Protein AF-A0A4Q5QZR1-F1 (afdb_monomer_lite)

pLDDT: mean 80.24, std 12.36, range [42.41, 93.25]

Structure (mmCIF, N/CA/C/O backbone):
data_AF-A0A4Q5QZR1-F1
#
_entry.id   AF-A0A4Q5QZR1-F1
#
loop_
_atom_site.group_PDB
_atom_site.id
_atom_site.type_symbol
_atom_site.label_atom_id
_atom_site.label_alt_id
_atom_site.label_comp_id
_atom_site.label_asym_id
_atom_site.label_entity_id
_atom_site.label_seq_id
_atom_site.pdbx_PDB_ins_code
_atom_site.Cartn_x
_atom_site.Cartn_y
_atom_site.Cartn_z
_atom_site.occupancy
_atom_site.B_iso_or_equiv
_atom_site.auth_seq_id
_atom_site.auth_comp_id
_atom_site.auth_asym_id
_atom_site.auth_atom_id
_atom_site.pdbx_PDB_model_num
ATOM 1 N N . MET A 1 1 ? -17.712 0.138 30.556 1.00 42.41 1 MET A N 1
ATOM 2 C CA . MET A 1 1 ? -16.457 -0.064 29.802 1.00 42.41 1 MET A CA 1
ATOM 3 C C . MET A 1 1 ? -16.630 0.638 28.466 1.00 42.41 1 MET A C 1
ATOM 5 O O . MET A 1 1 ? -17.571 0.303 27.764 1.00 42.41 1 MET A O 1
ATOM 9 N N . SER A 1 2 ? -15.830 1.665 28.172 1.00 52.34 2 SER A N 1
ATOM 10 C CA . SER A 1 2 ? -15.819 2.287 26.840 1.00 52.34 2 SER A CA 1
ATOM 11 C C . SER A 1 2 ? -15.041 1.363 25.914 1.00 52.34 2 SER A C 1
ATOM 13 O O . SER A 1 2 ? -13.935 0.964 26.278 1.00 52.34 2 SER A O 1
ATOM 15 N N . SER A 1 3 ? -15.596 1.013 24.754 1.00 55.72 3 SER A N 1
ATOM 16 C CA . SER A 1 3 ? -14.823 0.323 23.720 1.00 55.72 3 SER A CA 1
ATOM 17 C C . SER A 1 3 ? -13.576 1.146 23.377 1.00 55.72 3 SER A C 1
ATOM 19 O O . SER A 1 3 ? -13.647 2.383 23.406 1.00 55.72 3 SER A O 1
ATOM 21 N N . PRO A 1 4 ? -12.435 0.498 23.082 1.00 57.03 4 PRO A N 1
ATOM 22 C CA . PRO A 1 4 ? -11.274 1.205 22.567 1.00 57.03 4 PRO A CA 1
ATOM 23 C C . PRO A 1 4 ? -11.666 1.964 21.289 1.00 57.03 4 PRO A C 1
ATOM 25 O O . PRO A 1 4 ? -12.549 1.506 20.555 1.00 57.03 4 PRO A O 1
ATOM 28 N N . PRO A 1 5 ? -11.058 3.132 21.025 1.00 59.53 5 PRO A N 1
ATOM 29 C CA . PRO A 1 5 ? -11.317 3.869 19.797 1.00 59.53 5 PRO A CA 1
ATOM 30 C C . PRO A 1 5 ? -11.033 2.960 18.597 1.00 59.53 5 PRO A C 1
ATOM 32 O O . PRO A 1 5 ? -9.945 2.398 18.476 1.00 59.53 5 PRO A O 1
ATOM 35 N N . ALA A 1 6 ? -12.028 2.790 17.726 1.00 63.06 6 ALA A N 1
ATOM 36 C CA . ALA A 1 6 ? -11.863 2.056 16.483 1.00 63.06 6 ALA A CA 1
ATOM 37 C C . ALA A 1 6 ? -10.957 2.879 15.557 1.00 63.06 6 ALA A C 1
ATOM 39 O O . ALA A 1 6 ? -11.384 3.870 14.960 1.00 63.06 6 ALA A O 1
ATOM 40 N N . TYR A 1 7 ? -9.682 2.503 15.477 1.00 64.06 7 TYR A N 1
ATOM 41 C CA . TYR A 1 7 ? -8.745 3.095 14.532 1.00 64.06 7 TYR A CA 1
ATOM 42 C C . TYR A 1 7 ? -9.074 2.570 13.134 1.00 64.06 7 TYR A C 1
ATOM 44 O O . TYR A 1 7 ? -8.750 1.433 12.802 1.00 64.06 7 TYR A O 1
ATOM 52 N N . ARG A 1 8 ? -9.740 3.389 12.312 1.00 73.69 8 ARG A N 1
ATOM 53 C CA . ARG A 1 8 ? -9.912 3.084 10.887 1.00 73.69 8 ARG A CA 1
ATOM 54 C C . ARG A 1 8 ? -8.622 3.416 10.158 1.00 73.69 8 ARG A C 1
ATOM 56 O O . ARG A 1 8 ? -8.206 4.575 10.155 1.00 73.69 8 ARG A O 1
ATOM 63 N N . PHE A 1 9 ? -8.007 2.405 9.566 1.00 80.19 9 PHE A N 1
ATOM 64 C CA . PHE A 1 9 ? -6.875 2.581 8.672 1.00 80.19 9 PHE A CA 1
ATOM 65 C C . PHE A 1 9 ? -7.374 2.723 7.233 1.00 80.19 9 PHE A C 1
ATOM 67 O O . PHE A 1 9 ? -8.336 2.072 6.836 1.00 80.19 9 PHE A O 1
ATOM 74 N N . GLU A 1 10 ? -6.739 3.610 6.477 1.00 84.50 10 GLU A N 1
ATOM 75 C CA . GLU A 1 10 ? -6.922 3.756 5.037 1.00 84.50 10 GLU A CA 1
ATOM 76 C C . GLU A 1 10 ? -5.617 3.334 4.357 1.00 84.50 10 GLU A C 1
ATOM 78 O O . GLU A 1 10 ? -4.527 3.786 4.735 1.00 84.50 10 GLU A O 1
ATOM 83 N N . HIS A 1 11 ? -5.735 2.455 3.362 1.00 87.69 11 HIS A N 1
ATOM 84 C CA . HIS A 1 11 ? -4.607 1.931 2.605 1.00 87.69 11 HIS A CA 1
ATOM 85 C C . HIS A 1 11 ? -4.764 2.315 1.138 1.00 87.69 11 HIS A C 1
ATOM 87 O O . HIS A 1 11 ? -5.826 2.136 0.544 1.00 87.69 11 HIS A O 1
ATOM 93 N N . SER A 1 12 ? -3.709 2.867 0.546 1.00 88.06 12 SER A N 1
ATOM 94 C CA . SER A 1 12 ? -3.724 3.281 -0.857 1.00 88.06 12 SER A CA 1
ATOM 95 C C . SER A 1 12 ? -2.446 2.882 -1.569 1.00 88.06 12 SER A C 1
ATOM 97 O O . SER A 1 12 ? -1.385 2.729 -0.960 1.00 88.06 12 SER A O 1
ATOM 99 N N . LEU A 1 13 ? -2.582 2.704 -2.878 1.00 91.50 13 LEU A N 1
ATOM 100 C CA . LEU A 1 13 ? -1.496 2.355 -3.770 1.00 91.50 13 LEU A CA 1
ATOM 101 C C . LEU A 1 13 ? -1.060 3.603 -4.535 1.00 91.50 13 LEU A C 1
ATOM 103 O O . LEU A 1 13 ? -1.888 4.280 -5.145 1.00 91.50 13 LEU A O 1
ATOM 107 N N . GLN A 1 14 ? 0.235 3.891 -4.509 1.00 89.69 14 GLN A N 1
ATOM 108 C CA . GLN A 1 14 ? 0.850 4.907 -5.354 1.00 89.69 14 GLN A CA 1
ATOM 109 C C . GLN A 1 14 ? 1.856 4.252 -6.292 1.00 89.69 14 GLN A C 1
ATOM 111 O O . GLN A 1 14 ? 2.526 3.283 -5.931 1.00 89.69 14 GLN A O 1
ATOM 116 N N . HIS A 1 15 ? 1.952 4.791 -7.499 1.00 88.62 15 HIS A N 1
ATOM 117 C CA . HIS A 1 15 ? 2.842 4.312 -8.546 1.00 88.62 15 HIS A CA 1
ATOM 118 C C . HIS A 1 15 ? 3.692 5.475 -9.045 1.00 88.62 15 HIS A C 1
ATOM 120 O O . HIS A 1 15 ? 3.181 6.567 -9.298 1.00 88.62 15 HIS A O 1
ATOM 126 N N . TYR A 1 16 ? 4.993 5.224 -9.147 1.00 84.50 16 TYR A N 1
ATOM 127 C CA . TYR A 1 16 ? 5.976 6.155 -9.679 1.00 84.50 16 TYR A CA 1
ATOM 128 C C . TYR A 1 16 ? 6.854 5.415 -10.683 1.00 84.50 16 TYR A C 1
ATOM 130 O O . TYR A 1 16 ? 7.580 4.497 -10.306 1.00 84.50 16 TYR A O 1
ATOM 138 N N . GLY A 1 17 ? 6.802 5.822 -11.948 1.00 79.12 17 GLY A N 1
ATOM 139 C CA . GLY A 1 17 ? 7.609 5.231 -13.012 1.00 79.12 17 GLY A CA 1
ATOM 140 C C . GLY A 1 17 ? 6.978 5.402 -14.390 1.00 79.12 17 GLY A C 1
ATOM 141 O O . GLY A 1 17 ? 5.838 5.851 -14.508 1.00 79.12 17 GLY A O 1
ATOM 142 N N . ASP A 1 18 ? 7.762 5.074 -15.414 1.00 71.75 18 ASP A N 1
ATOM 143 C CA . ASP A 1 18 ? 7.356 5.022 -16.821 1.00 71.75 18 ASP A CA 1
ATO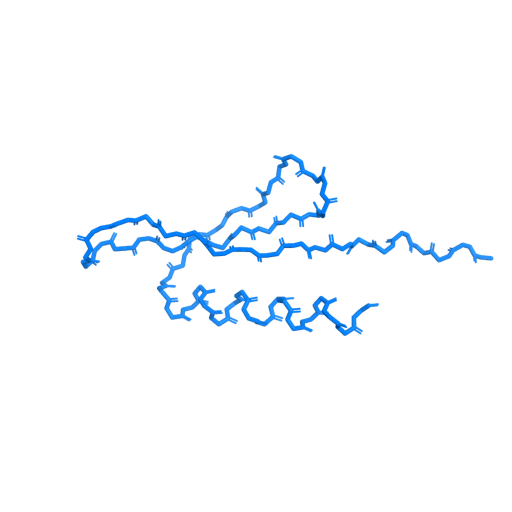M 144 C C . ASP A 1 18 ? 7.997 3.778 -17.466 1.00 71.75 18 ASP A C 1
ATOM 146 O O . ASP A 1 18 ? 9.014 3.862 -18.158 1.00 71.75 18 ASP A O 1
ATOM 150 N N . GLY A 1 19 ? 7.479 2.588 -17.130 1.00 71.00 19 GLY A N 1
ATOM 151 C CA . GLY A 1 19 ? 7.885 1.311 -17.733 1.00 71.00 19 GLY A CA 1
ATOM 152 C C . GLY A 1 19 ? 8.545 0.327 -16.758 1.00 71.00 19 GLY A C 1
ATOM 153 O O . GLY A 1 19 ? 8.057 0.088 -15.661 1.00 71.00 19 GLY A O 1
ATOM 154 N N . ASP A 1 20 ? 9.664 -0.286 -17.150 1.00 67.12 20 ASP A N 1
ATOM 155 C CA . ASP A 1 20 ? 10.257 -1.431 -16.427 1.00 67.12 20 ASP A CA 1
ATOM 156 C C . ASP A 1 20 ? 10.865 -1.092 -15.044 1.00 67.12 20 ASP A C 1
ATOM 158 O O . ASP A 1 20 ? 11.261 -1.989 -14.300 1.00 67.12 20 ASP A O 1
ATOM 162 N N . LEU A 1 21 ? 10.943 0.194 -14.681 1.00 67.44 21 LEU A N 1
ATOM 163 C CA . LEU A 1 21 ? 11.446 0.689 -13.388 1.00 67.44 21 LEU A CA 1
ATOM 164 C C . LEU A 1 21 ? 10.328 1.277 -12.511 1.00 67.44 21 LEU A C 1
ATOM 166 O O . LEU A 1 21 ? 10.546 2.225 -11.756 1.00 67.44 21 LEU A O 1
ATOM 170 N N . ASP A 1 22 ? 9.127 0.715 -12.615 1.00 81.50 22 ASP A N 1
ATOM 171 C CA . ASP A 1 22 ? 7.980 1.113 -11.809 1.00 81.50 22 ASP A CA 1
ATOM 172 C C . ASP A 1 22 ? 8.171 0.782 -10.321 1.00 81.50 22 ASP A C 1
ATOM 174 O O . ASP A 1 22 ? 8.326 -0.376 -9.924 1.00 81.50 22 ASP A O 1
ATOM 178 N N . ILE A 1 23 ? 8.083 1.806 -9.472 1.00 84.25 23 ILE A N 1
ATOM 179 C CA . ILE A 1 23 ? 8.037 1.662 -8.018 1.00 84.25 23 ILE A CA 1
ATOM 180 C C . ILE A 1 23 ? 6.581 1.736 -7.572 1.00 84.25 23 ILE A C 1
ATOM 182 O O . ILE A 1 23 ? 5.872 2.706 -7.853 1.00 84.25 23 ILE A O 1
ATOM 186 N N . TRP A 1 24 ? 6.154 0.725 -6.817 1.00 89.94 24 TRP A N 1
ATOM 187 C CA . TRP A 1 24 ? 4.831 0.674 -6.210 1.00 89.94 24 TRP A CA 1
ATOM 188 C C . TRP A 1 24 ? 4.953 0.882 -4.708 1.00 89.94 24 TRP A C 1
ATOM 190 O O . TRP A 1 24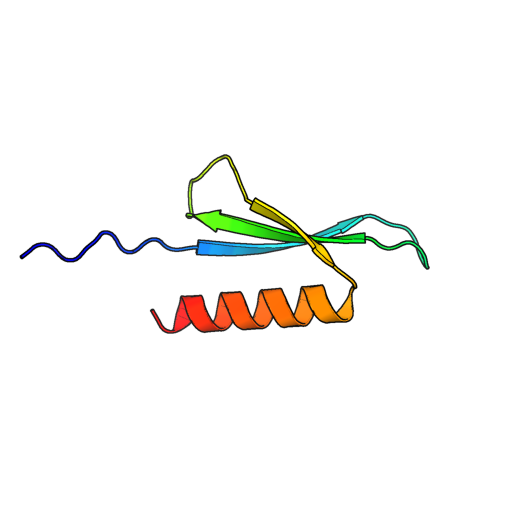 ? 5.716 0.193 -4.031 1.00 89.94 24 TRP A O 1
ATOM 200 N N . ILE A 1 25 ? 4.218 1.853 -4.180 1.00 88.38 25 ILE A N 1
ATOM 201 C CA . ILE A 1 25 ? 4.267 2.246 -2.775 1.00 88.38 25 ILE A CA 1
ATOM 202 C C . ILE A 1 25 ? 2.904 1.978 -2.159 1.00 88.38 25 ILE A C 1
ATOM 204 O O . ILE A 1 25 ? 1.891 2.515 -2.608 1.00 88.38 25 ILE A O 1
ATOM 208 N N . VAL A 1 26 ? 2.885 1.169 -1.103 1.00 91.12 26 VAL A N 1
ATOM 209 C CA . VAL A 1 26 ? 1.701 1.028 -0.257 1.00 91.12 26 VAL A CA 1
ATOM 210 C C . VAL A 1 26 ? 1.791 2.072 0.846 1.00 91.12 26 VAL A C 1
ATOM 212 O O . VAL A 1 26 ? 2.728 2.066 1.651 1.00 91.12 26 VAL A O 1
ATOM 215 N N . MET A 1 27 ? 0.805 2.961 0.867 1.00 90.06 27 MET A N 1
ATOM 216 C CA . MET A 1 27 ? 0.613 3.980 1.891 1.00 90.06 27 MET A CA 1
ATOM 217 C C . MET A 1 27 ? -0.430 3.491 2.885 1.00 90.06 27 MET A C 1
ATOM 219 O O . MET A 1 27 ? -1.479 2.991 2.487 1.00 90.06 27 MET A O 1
ATOM 223 N N . SER A 1 28 ? -0.154 3.625 4.178 1.00 88.25 28 SER A N 1
ATOM 224 C CA . SER A 1 28 ? -1.069 3.225 5.249 1.00 88.25 28 SER A CA 1
ATOM 225 C C . SER A 1 28 ? -1.099 4.285 6.337 1.00 88.25 28 SER A C 1
ATOM 227 O O . SER A 1 28 ? -0.064 4.622 6.908 1.00 88.25 28 SER A O 1
ATOM 229 N N . ALA A 1 29 ? -2.283 4.800 6.646 1.00 85.62 29 ALA A N 1
ATOM 230 C CA . ALA A 1 29 ? -2.473 5.782 7.706 1.00 85.62 29 ALA A CA 1
ATOM 231 C C . ALA A 1 29 ? -3.754 5.497 8.474 1.00 85.62 29 ALA A C 1
ATOM 233 O O . ALA A 1 29 ? -4.717 4.968 7.923 1.00 85.62 29 ALA A O 1
ATOM 234 N N . THR A 1 30 ? -3.802 5.907 9.737 1.00 83.31 30 THR A N 1
ATOM 235 C CA . THR A 1 30 ? -5.096 6.106 10.387 1.00 83.31 30 THR A CA 1
ATOM 236 C C . THR A 1 30 ? -5.818 7.258 9.695 1.00 83.31 30 THR A C 1
ATOM 238 O O . THR A 1 30 ? -5.214 8.282 9.366 1.00 83.31 30 THR A O 1
ATOM 241 N N . ARG A 1 31 ? -7.120 7.101 9.462 1.00 77.38 31 ARG A N 1
ATOM 242 C CA . ARG A 1 31 ? -7.948 8.118 8.816 1.00 77.38 31 ARG A CA 1
A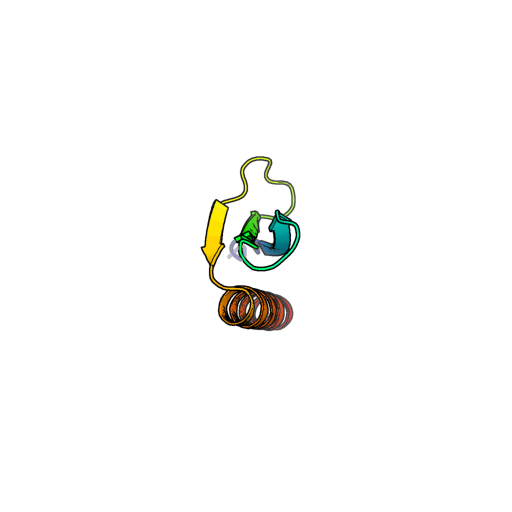TOM 243 C C . ARG A 1 31 ? -7.836 9.449 9.561 1.00 77.38 31 ARG A C 1
ATOM 245 O O . ARG A 1 31 ? -8.128 9.526 10.752 1.00 77.38 31 ARG A O 1
ATOM 252 N N . GLY A 1 32 ? -7.427 10.497 8.848 1.00 74.75 32 GLY A N 1
ATOM 253 C CA . GLY A 1 32 ? -7.194 11.830 9.416 1.00 74.75 32 GLY A CA 1
ATOM 254 C C . GLY A 1 32 ? -5.789 12.061 9.992 1.00 74.75 32 GLY A C 1
ATOM 255 O O . GLY A 1 32 ? -5.515 13.170 10.452 1.00 74.75 32 GLY A O 1
ATOM 256 N N . SER A 1 33 ? -4.890 11.070 9.948 1.00 80.44 33 SER A N 1
ATOM 257 C CA . SER A 1 33 ? -3.465 11.269 10.238 1.00 80.44 33 SER A CA 1
ATOM 258 C C . SER A 1 33 ? -2.751 11.948 9.0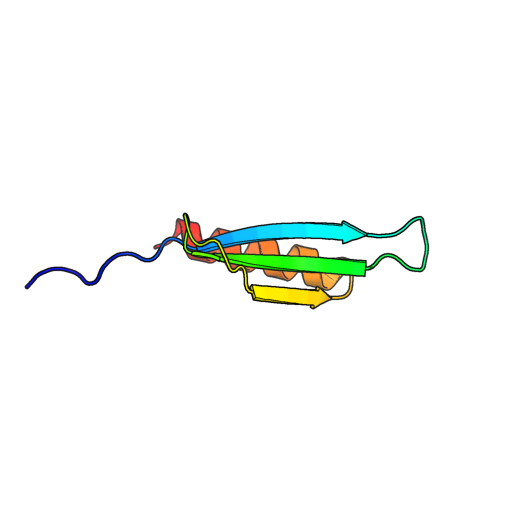70 1.00 80.44 33 SER A C 1
ATOM 260 O O . SER A 1 33 ? -3.075 11.720 7.905 1.00 80.44 33 SER A O 1
ATOM 262 N N . ARG A 1 34 ? -1.764 12.786 9.397 1.00 76.25 34 ARG A N 1
ATOM 263 C CA . ARG A 1 34 ? -0.916 13.485 8.419 1.00 76.25 34 ARG A CA 1
ATOM 264 C C . ARG A 1 34 ? 0.348 12.709 8.049 1.00 76.25 34 ARG A C 1
ATOM 266 O O . ARG A 1 34 ? 0.965 13.051 7.048 1.00 76.25 34 ARG A O 1
ATOM 273 N N . ASP A 1 35 ? 0.676 11.663 8.807 1.00 81.75 35 ASP A N 1
ATOM 274 C CA . ASP A 1 35 ? 1.921 10.906 8.668 1.00 81.75 35 ASP A CA 1
ATOM 275 C C . ASP A 1 35 ? 1.619 9.448 8.284 1.00 81.75 35 ASP A C 1
ATOM 277 O O . ASP A 1 35 ? 1.510 8.577 9.155 1.00 81.75 35 ASP A O 1
ATOM 281 N N . PRO A 1 36 ? 1.412 9.161 6.986 1.00 83.19 36 PRO A N 1
ATOM 282 C CA . PRO A 1 36 ? 1.270 7.795 6.505 1.00 83.19 36 PRO A CA 1
ATOM 283 C C . PRO A 1 36 ? 2.593 7.031 6.609 1.00 83.19 36 PRO A C 1
ATOM 285 O O . PRO A 1 36 ? 3.660 7.538 6.262 1.00 83.19 36 PRO A O 1
ATOM 288 N N . MET A 1 37 ? 2.516 5.762 7.004 1.00 87.69 37 MET A N 1
ATOM 289 C CA . MET A 1 37 ? 3.603 4.817 6.776 1.00 87.69 37 MET A CA 1
ATOM 290 C C . MET A 1 37 ? 3.646 4.456 5.291 1.00 87.69 37 MET A C 1
ATOM 292 O O . MET A 1 37 ? 2.617 4.131 4.698 1.00 87.69 37 MET A O 1
ATOM 296 N N . ALA A 1 38 ? 4.841 4.484 4.708 1.00 89.88 38 ALA A N 1
ATOM 297 C CA . ALA A 1 38 ? 5.081 4.178 3.304 1.00 89.88 38 ALA A CA 1
ATOM 298 C C . ALA A 1 38 ? 6.097 3.042 3.181 1.00 89.88 38 ALA A C 1
ATOM 300 O O . ALA A 1 38 ? 7.129 3.052 3.859 1.00 89.88 38 ALA A O 1
ATOM 301 N N . LYS A 1 39 ? 5.831 2.071 2.304 1.00 90.88 39 LYS A N 1
ATOM 302 C CA . LYS A 1 39 ? 6.811 1.037 1.957 1.00 90.88 39 LYS A CA 1
ATOM 303 C C . LYS A 1 39 ? 6.696 0.647 0.487 1.00 90.88 39 LYS A C 1
ATOM 305 O O . LYS A 1 39 ? 5.593 0.542 -0.045 1.00 90.88 39 LYS A O 1
ATOM 310 N N . CYS A 1 40 ? 7.850 0.449 -0.146 1.00 90.75 40 CYS A N 1
ATOM 311 C CA . CYS A 1 40 ? 7.954 0.082 -1.553 1.00 90.75 40 CYS A CA 1
ATOM 312 C C . CYS A 1 40 ? 7.878 -1.435 -1.737 1.00 90.75 40 CYS A C 1
ATOM 314 O O . CYS A 1 40 ? 8.429 -2.196 -0.936 1.00 90.75 40 CYS A O 1
ATOM 316 N N . TYR A 1 41 ? 7.235 -1.849 -2.820 1.00 88.69 41 TYR A N 1
ATOM 317 C CA . TYR A 1 41 ? 7.019 -3.236 -3.202 1.00 88.69 41 TYR A CA 1
ATOM 318 C C . TYR A 1 41 ? 7.127 -3.394 -4.722 1.00 88.69 41 TYR A C 1
ATOM 320 O O . TYR A 1 41 ? 7.102 -2.414 -5.472 1.00 88.69 41 TYR A O 1
ATOM 328 N N . SER A 1 42 ? 7.221 -4.646 -5.172 1.00 90.44 42 SER A N 1
ATOM 329 C CA . SER A 1 42 ? 6.917 -4.984 -6.563 1.00 90.44 42 SER A CA 1
ATOM 330 C C . SER A 1 42 ? 5.439 -4.691 -6.855 1.00 90.44 42 SER A C 1
ATOM 332 O O . SER A 1 42 ? 4.624 -4.637 -5.930 1.00 90.44 42 SER A O 1
ATOM 334 N N . ARG A 1 43 ? 5.071 -4.534 -8.132 1.00 89.38 43 ARG A N 1
ATOM 335 C CA . ARG A 1 43 ? 3.675 -4.299 -8.541 1.00 89.38 43 ARG A CA 1
ATOM 336 C C . ARG A 1 43 ? 2.712 -5.328 -7.957 1.00 89.38 43 ARG A C 1
ATOM 338 O O . ARG A 1 43 ? 1.733 -4.965 -7.308 1.00 89.38 43 ARG A O 1
ATOM 345 N N . ASP A 1 44 ? 3.003 -6.602 -8.198 1.00 91.88 44 ASP A N 1
ATOM 346 C CA . ASP A 1 44 ? 2.115 -7.703 -7.833 1.00 91.88 44 ASP A CA 1
ATOM 347 C C . ASP A 1 44 ? 1.953 -7.813 -6.317 1.00 91.88 44 ASP A C 1
ATOM 349 O O . ASP A 1 44 ? 0.852 -8.063 -5.824 1.00 91.88 44 ASP A O 1
ATOM 353 N N . ASP A 1 45 ? 3.032 -7.585 -5.567 1.00 92.12 45 ASP A N 1
ATOM 354 C CA . ASP A 1 45 ? 2.974 -7.603 -4.108 1.00 92.12 45 ASP A CA 1
ATOM 355 C C . ASP A 1 45 ? 2.207 -6.397 -3.568 1.00 92.12 45 ASP A C 1
ATOM 357 O O . ASP A 1 45 ? 1.387 -6.553 -2.666 1.00 92.12 45 ASP A O 1
ATOM 361 N N . ALA A 1 46 ? 2.419 -5.206 -4.134 1.00 91.62 46 ALA A N 1
ATOM 362 C CA . ALA A 1 46 ? 1.748 -3.991 -3.689 1.00 91.62 46 ALA A CA 1
ATOM 363 C C . ALA A 1 46 ? 0.221 -4.097 -3.825 1.00 91.62 46 ALA A C 1
ATOM 365 O O . ALA A 1 46 ? -0.502 -3.749 -2.891 1.00 91.62 46 ALA A O 1
ATOM 366 N N . VAL A 1 47 ? -0.259 -4.634 -4.954 1.00 90.75 47 VAL A N 1
ATOM 367 C CA . VAL A 1 47 ? -1.691 -4.874 -5.197 1.00 90.75 47 VAL A CA 1
ATOM 368 C C . VAL A 1 47 ? -2.248 -5.877 -4.186 1.00 90.75 47 VAL A C 1
ATOM 370 O O . VAL A 1 47 ? -3.203 -5.563 -3.480 1.00 90.75 47 VAL A O 1
ATOM 373 N N . ARG A 1 48 ? -1.609 -7.046 -4.028 1.00 93.25 48 ARG A N 1
ATOM 374 C CA . ARG A 1 48 ? -2.069 -8.074 -3.073 1.00 93.25 48 ARG A CA 1
ATOM 375 C C . ARG A 1 48 ? -2.121 -7.560 -1.637 1.00 93.25 48 ARG A C 1
ATOM 377 O O . ARG A 1 48 ? -3.042 -7.894 -0.897 1.00 93.25 48 ARG A O 1
ATOM 384 N N . ILE A 1 49 ? -1.124 -6.773 -1.234 1.00 91.62 49 ILE A N 1
ATOM 385 C CA . ILE A 1 49 ? -1.048 -6.212 0.114 1.00 91.62 49 ILE A CA 1
ATOM 386 C C . ILE A 1 49 ? -2.172 -5.200 0.332 1.00 91.62 49 ILE A C 1
ATOM 388 O O . ILE A 1 49 ? -2.842 -5.274 1.359 1.00 91.62 49 ILE A O 1
ATOM 392 N N . VAL A 1 50 ? -2.402 -4.275 -0.606 1.00 89.81 50 VAL A N 1
ATOM 393 C CA . VAL A 1 50 ? -3.447 -3.255 -0.434 1.00 89.81 50 VAL A CA 1
ATOM 394 C C . VAL A 1 50 ? -4.840 -3.885 -0.390 1.00 89.81 50 VAL A C 1
ATOM 396 O O . VAL A 1 50 ? -5.644 -3.507 0.460 1.00 89.81 50 VAL A O 1
ATOM 399 N N . ASP A 1 51 ? -5.094 -4.896 -1.224 1.00 90.50 51 ASP A N 1
ATOM 400 C CA . ASP A 1 51 ? -6.363 -5.624 -1.239 1.00 90.50 51 ASP A CA 1
ATOM 401 C C . ASP A 1 51 ? -6.596 -6.354 0.089 1.00 90.50 51 ASP A C 1
ATOM 403 O O 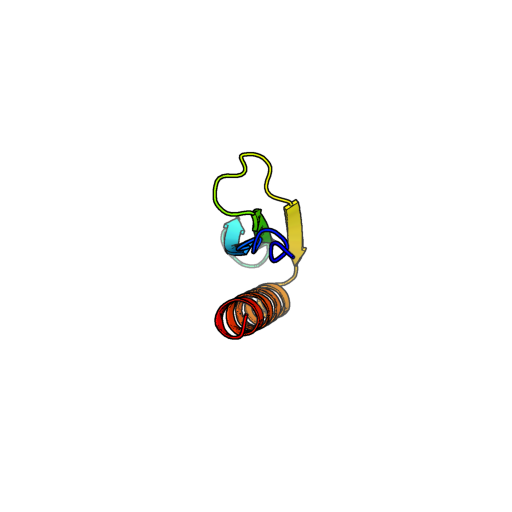. ASP A 1 51 ? -7.669 -6.244 0.684 1.00 90.50 51 ASP A O 1
ATOM 407 N N . ALA A 1 52 ? -5.576 -7.051 0.601 1.00 89.69 52 ALA A N 1
ATOM 408 C CA . ALA A 1 52 ? -5.662 -7.754 1.878 1.00 89.69 52 ALA A CA 1
ATOM 409 C C . ALA A 1 52 ? -5.898 -6.797 3.058 1.00 89.69 52 ALA A C 1
ATOM 411 O O . ALA A 1 52 ? -6.695 -7.095 3.950 1.00 89.69 52 ALA A O 1
ATOM 412 N N . LEU A 1 53 ? -5.221 -5.645 3.064 1.00 87.50 53 LEU A N 1
ATOM 413 C CA . LEU A 1 53 ? -5.371 -4.635 4.111 1.00 87.50 53 LEU A CA 1
ATOM 414 C C . LEU A 1 53 ? -6.765 -3.995 4.090 1.00 87.50 53 LEU A C 1
ATOM 416 O O . LEU A 1 53 ? -7.391 -3.862 5.140 1.00 87.50 53 LEU A O 1
ATOM 420 N N . ASN A 1 54 ? -7.282 -3.659 2.906 1.00 85.06 54 ASN A N 1
ATOM 421 C CA . ASN A 1 54 ? -8.627 -3.103 2.767 1.00 85.06 54 ASN A CA 1
ATOM 422 C C . ASN A 1 54 ? -9.710 -4.127 3.139 1.00 85.06 54 ASN A C 1
ATOM 424 O O . ASN A 1 54 ? -10.638 -3.785 3.869 1.00 85.06 54 ASN A O 1
ATOM 428 N N . ALA A 1 55 ? -9.554 -5.396 2.749 1.00 86.44 55 ALA A N 1
ATOM 429 C CA . ALA A 1 55 ? -10.474 -6.459 3.152 1.00 86.44 55 ALA A CA 1
ATOM 430 C C . ALA A 1 55 ? -10.507 -6.656 4.679 1.00 86.44 55 ALA A C 1
ATOM 432 O O . ALA A 1 55 ? -11.575 -6.834 5.260 1.00 86.44 55 ALA A O 1
ATOM 433 N N . ALA A 1 56 ? -9.357 -6.588 5.357 1.00 79.31 56 ALA A N 1
ATOM 434 C CA . ALA A 1 56 ? -9.302 -6.672 6.817 1.00 79.31 56 ALA A CA 1
ATOM 435 C C . ALA A 1 56 ? -9.974 -5.467 7.506 1.00 79.31 56 ALA A C 1
ATOM 437 O O . ALA A 1 56 ? -10.585 -5.620 8.568 1.00 79.31 56 ALA A O 1
ATOM 438 N N . ALA A 1 57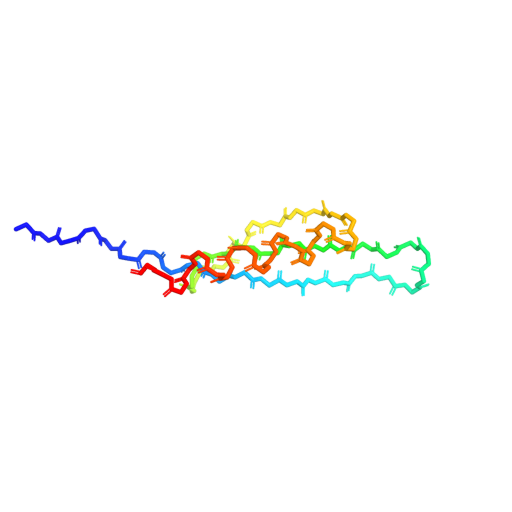 ? -9.887 -4.280 6.899 1.00 73.25 57 ALA A N 1
ATOM 439 C CA . ALA A 1 57 ? -10.486 -3.057 7.423 1.00 73.25 57 ALA A CA 1
ATOM 440 C C . ALA A 1 57 ? -12.023 -3.030 7.310 1.00 73.25 57 ALA A C 1
ATOM 442 O O . ALA A 1 57 ? -12.670 -2.395 8.138 1.00 73.25 57 ALA A O 1
ATOM 443 N N . GLU A 1 58 ? -12.618 -3.718 6.330 1.00 67.00 58 GLU A N 1
ATOM 444 C CA . GLU A 1 58 ? -14.081 -3.811 6.165 1.00 67.00 58 GLU A CA 1
ATOM 445 C C . GLU A 1 58 ? -14.756 -4.778 7.150 1.00 67.00 58 GLU A C 1
ATOM 447 O O . GLU A 1 58 ? -15.949 -4.655 7.426 1.00 67.00 58 GLU A O 1
ATOM 452 N N . VAL A 1 59 ? -14.003 -5.738 7.690 1.00 59.09 59 VAL A N 1
ATOM 453 C CA . VAL A 1 59 ? -14.512 -6.779 8.602 1.00 59.09 59 VAL A CA 1
ATOM 454 C C . VAL A 1 59 ? -14.491 -6.324 10.078 1.00 59.09 59 VAL A C 1
ATOM 456 O O . VAL A 1 59 ? -14.994 -7.036 10.947 1.00 59.09 59 VAL A O 1
ATOM 459 N N . SER A 1 60 ? -13.941 -5.135 10.364 1.00 52.50 60 SER A N 1
ATOM 460 C CA . SER A 1 60 ? -13.726 -4.577 11.715 1.00 52.50 60 SER A CA 1
ATOM 461 C C . SER A 1 60 ? -14.714 -3.465 12.079 1.00 52.50 60 SER A C 1
ATOM 463 O O . SER A 1 60 ? -15.172 -3.449 13.244 1.00 52.50 60 SER A O 1
#

Foldseek 3Di:
DDDDPPFQKQWDWDWDDDPPPIWIKIWIDGVPDPDTDIDTDDPVVNVVVNVVVVVVRVVD

Sequence (60 aa):
MSSPPAYRFEHSLQHYGDGDLDIWIVMSATRGSRDPMAKCYSRDDAVRIVDALNAAAEVS

Radius of gyration: 13.83 Å; chains: 1; bounding box: 28×22×48 Å

Secondary structure (DSSP, 8-state):
-PPPP---EEEEEEEE-SSTT-EEEEEEEETT-S--EEEEE-HHHHHHHHHHHHHHHHT-